Protein AF-A0A9D1IAF6-F1 (afdb_monomer)

Radius of gyration: 10.42 Å; Cα contacts (8 Å, |Δi|>4): 64; chains: 1; bounding box: 21×26×25 Å

pLDDT: mean 87.61, std 4.44, range [76.75, 94.94]

Secondary structure (DSSP, 8-state):
---TT-BGGGTTTSTTHHHHHHHHHSS---HHHHHHTTTSBHHHHHHHTT--HHHHHHHHHHHHH-

Organism: NCBI:txid2840963

Mean predicted aligned error: 3.55 Å

Foldseek 3Di:
DADQQDFLLVLLPPPCPQVLVCVLLVDRDDSVNSVVRRGPGLNRVCVVSVHDPVSSVVSRVVSVVD

Structure (mmCIF, N/CA/C/O backbone):
data_AF-A0A9D1IAF6-F1
#
_entry.id   AF-A0A9D1IAF6-F1
#
loop_
_atom_site.group_PDB
_atom_site.id
_atom_site.type_symbol
_atom_site.label_atom_id
_atom_site.label_alt_id
_atom_site.label_comp_id
_atom_site.label_asym_id
_atom_site.label_entity_id
_atom_site.label_seq_id
_atom_site.pdbx_PDB_ins_code
_atom_site.Cartn_x
_atom_site.Cartn_y
_atom_site.Cartn_z
_atom_site.occupancy
_atom_site.B_iso_or_equiv
_atom_site.auth_seq_id
_atom_site.auth_comp_id
_atom_site.auth_asym_id
_atom_site.auth_atom_id
_atom_site.pdbx_PDB_model_num
AT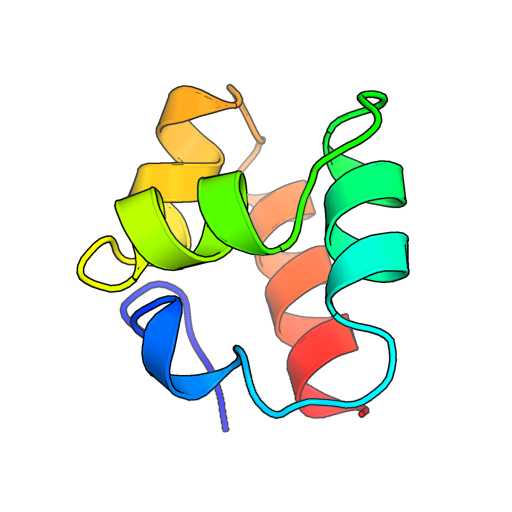OM 1 N N . MET A 1 1 ? -1.574 -14.398 0.188 1.00 85.94 1 MET A N 1
ATOM 2 C CA . MET A 1 1 ? -1.816 -13.375 1.224 1.00 85.94 1 MET A CA 1
ATOM 3 C C . MET A 1 1 ? -0.619 -12.443 1.280 1.00 85.94 1 MET A C 1
ATOM 5 O O . MET A 1 1 ? 0.503 -12.923 1.403 1.00 85.94 1 MET A O 1
ATOM 9 N N . PHE A 1 2 ? -0.852 -11.143 1.140 1.00 91.00 2 PHE A N 1
ATOM 10 C CA . PHE A 1 2 ? 0.146 -10.085 1.253 1.00 91.00 2 PHE A CA 1
ATOM 11 C C . PHE A 1 2 ? 0.487 -9.802 2.720 1.00 91.00 2 PHE A C 1
ATOM 13 O O . PHE A 1 2 ? -0.334 -10.008 3.614 1.00 91.00 2 PHE A O 1
ATOM 20 N N . HIS A 1 3 ? 1.702 -9.324 2.966 1.00 93.44 3 HIS A N 1
ATOM 21 C CA . HIS A 1 3 ? 2.238 -8.999 4.284 1.00 93.44 3 HIS A CA 1
ATOM 22 C C . HIS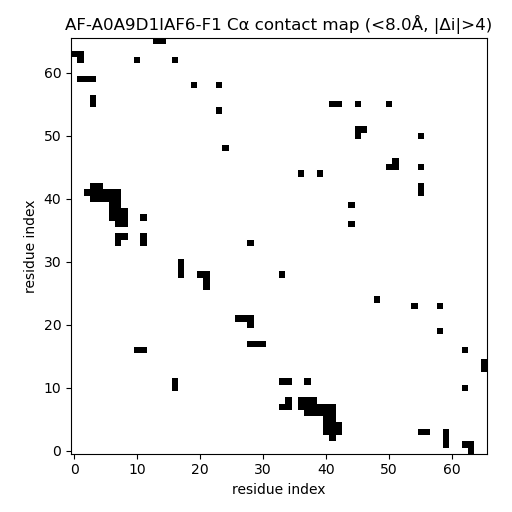 A 1 3 ? 3.257 -7.854 4.175 1.00 93.44 3 HIS A C 1
ATOM 24 O O . HIS A 1 3 ? 3.611 -7.398 3.095 1.00 93.44 3 HIS A O 1
ATOM 30 N N . GLU A 1 4 ? 3.789 -7.384 5.297 1.00 91.19 4 GLU A N 1
ATOM 31 C CA . GLU A 1 4 ? 4.672 -6.206 5.350 1.00 91.19 4 GLU A CA 1
ATOM 32 C C . GLU A 1 4 ? 5.967 -6.307 4.513 1.00 91.19 4 GLU A C 1
ATOM 34 O O . GLU A 1 4 ? 6.527 -5.284 4.118 1.00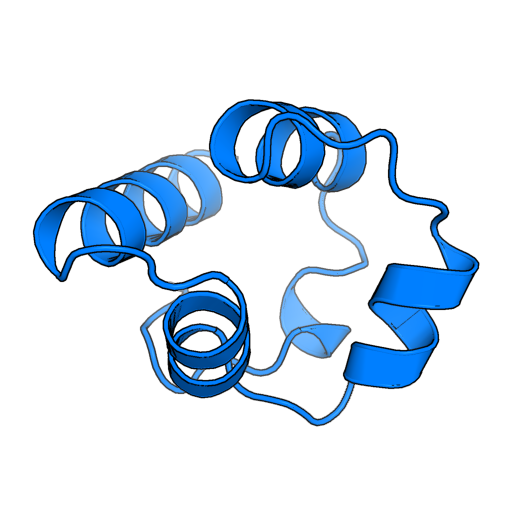 91.19 4 GLU A O 1
ATOM 39 N N . ASN A 1 5 ? 6.424 -7.528 4.217 1.00 94.94 5 ASN A N 1
ATOM 40 C CA . ASN A 1 5 ? 7.605 -7.795 3.384 1.00 94.94 5 ASN A CA 1
ATOM 41 C C . ASN A 1 5 ? 7.251 -8.057 1.910 1.00 94.94 5 ASN A C 1
ATOM 43 O O . ASN A 1 5 ? 8.159 -8.230 1.097 1.00 94.94 5 ASN A O 1
ATOM 47 N N . THR A 1 6 ? 5.962 -8.074 1.557 1.00 93.50 6 THR A N 1
ATOM 48 C CA . THR A 1 6 ? 5.504 -8.100 0.165 1.00 93.50 6 THR A CA 1
ATOM 49 C C . THR A 1 6 ? 6.061 -6.885 -0.562 1.00 93.50 6 THR A C 1
ATOM 51 O O . THR A 1 6 ? 6.027 -5.763 -0.045 1.00 93.50 6 THR A O 1
ATOM 54 N N . ARG A 1 7 ? 6.597 -7.102 -1.761 1.00 93.56 7 ARG A N 1
ATOM 55 C CA . ARG A 1 7 ? 7.111 -6.026 -2.605 1.00 93.56 7 ARG A CA 1
ATOM 56 C C . ARG A 1 7 ? 5.973 -5.351 -3.349 1.00 93.56 7 ARG A C 1
ATOM 58 O O . ARG A 1 7 ? 5.038 -6.010 -3.793 1.00 93.56 7 ARG A O 1
ATOM 65 N N . VAL A 1 8 ? 6.096 -4.049 -3.586 1.00 90.50 8 VAL A N 1
ATOM 66 C CA . VAL A 1 8 ? 5.066 -3.274 -4.296 1.00 90.50 8 VAL A CA 1
ATOM 67 C C . VAL A 1 8 ? 4.739 -3.883 -5.665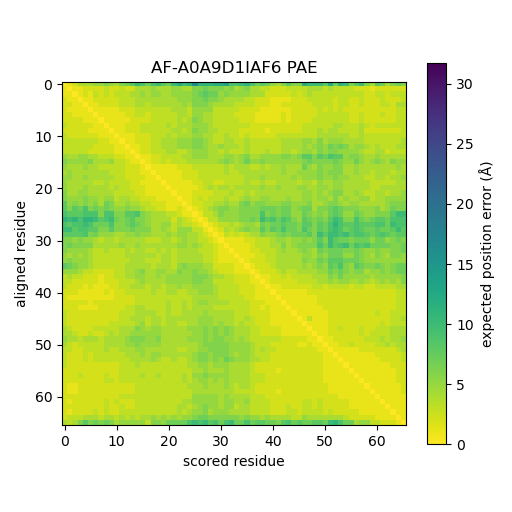 1.00 90.50 8 VAL A C 1
ATOM 69 O O . VAL A 1 8 ? 3.574 -3.951 -6.037 1.00 90.50 8 VAL A O 1
ATOM 72 N N . ARG A 1 9 ? 5.728 -4.417 -6.398 1.00 92.75 9 ARG A N 1
ATOM 73 C CA . ARG A 1 9 ? 5.507 -5.097 -7.691 1.00 92.75 9 ARG A CA 1
ATOM 74 C C . ARG A 1 9 ? 4.494 -6.238 -7.641 1.00 92.75 9 ARG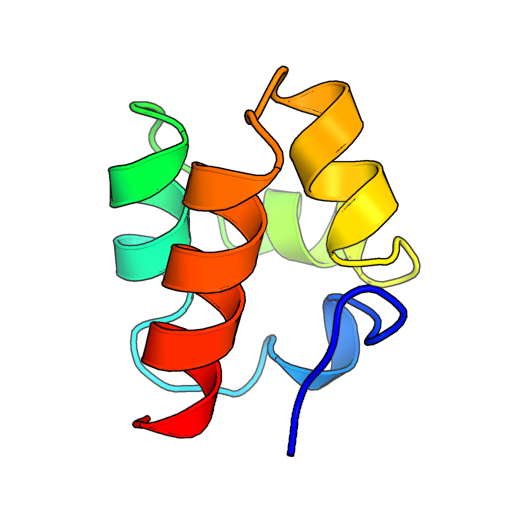 A C 1
ATOM 76 O O . ARG A 1 9 ? 3.840 -6.504 -8.642 1.00 92.75 9 ARG A O 1
ATOM 83 N N . GLU A 1 10 ? 4.375 -6.895 -6.493 1.00 92.19 10 GLU A N 1
ATOM 84 C CA . GLU A 1 10 ? 3.464 -8.018 -6.285 1.00 92.19 10 GLU A CA 1
ATOM 85 C C . GLU A 1 10 ? 2.016 -7.552 -6.115 1.00 92.19 10 GLU A C 1
ATOM 87 O O . GLU A 1 10 ? 1.118 -8.364 -6.261 1.00 92.19 10 GLU A O 1
ATOM 92 N N . ILE A 1 11 ? 1.777 -6.260 -5.869 1.00 89.25 11 ILE A N 1
ATOM 93 C CA . ILE A 1 11 ? 0.436 -5.672 -5.724 1.00 89.25 11 ILE A CA 1
ATOM 94 C C . ILE A 1 11 ? 0.098 -4.657 -6.827 1.00 89.25 11 ILE A C 1
ATOM 96 O O . ILE A 1 11 ? -1.036 -4.200 -6.911 1.00 89.25 11 ILE A O 1
ATOM 100 N N . LEU A 1 12 ? 1.047 -4.316 -7.713 1.00 87.81 12 LEU A N 1
ATOM 101 C CA . LEU A 1 12 ? 0.832 -3.353 -8.811 1.00 87.81 12 LEU A CA 1
ATOM 102 C C . LEU A 1 12 ? -0.275 -3.768 -9.789 1.00 87.81 12 LEU A C 1
ATOM 104 O O . LEU A 1 12 ? -0.812 -2.915 -10.491 1.00 87.81 12 LEU A O 1
ATOM 108 N N . HIS A 1 13 ? -0.561 -5.064 -9.891 1.00 86.38 13 HIS A N 1
ATOM 109 C CA . HIS A 1 13 ? -1.578 -5.592 -10.796 1.00 86.38 13 HIS A CA 1
ATOM 110 C C . HIS A 1 13 ? -2.985 -5.579 -10.184 1.00 86.38 13 HIS A C 1
ATOM 112 O O . HIS A 1 13 ? -3.948 -5.832 -10.906 1.00 86.38 13 HIS A O 1
ATOM 118 N N . LEU A 1 14 ? -3.113 -5.307 -8.879 1.00 87.19 14 LEU A N 1
ATOM 119 C CA . LEU A 1 14 ? -4.404 -5.332 -8.205 1.00 87.19 14 LEU A CA 1
ATOM 120 C C . LEU A 1 14 ? -5.280 -4.163 -8.677 1.00 87.19 14 LEU A C 1
ATOM 122 O O . LEU A 1 14 ? -4.816 -3.014 -8.719 1.00 87.19 14 LEU A O 1
ATOM 126 N N . PRO A 1 15 ? -6.557 -4.420 -9.003 1.00 84.38 15 PRO A N 1
ATOM 127 C CA . PRO A 1 15 ? -7.492 -3.353 -9.319 1.00 84.38 15 PRO A CA 1
ATOM 128 C C . PRO A 1 15 ? -7.680 -2.458 -8.088 1.00 84.38 15 PRO A C 1
ATOM 130 O O . PRO A 1 15 ? -7.815 -2.935 -6.968 1.00 84.38 15 PRO A O 1
ATOM 133 N N . GLY A 1 16 ? -7.666 -1.138 -8.282 1.00 84.00 16 GLY A N 1
ATOM 134 C CA . GLY A 1 16 ? -7.876 -0.189 -7.182 1.00 84.00 16 GLY A CA 1
ATOM 135 C C . GLY A 1 16 ? -6.656 0.084 -6.292 1.00 84.00 16 GLY A C 1
ATOM 136 O O . GLY A 1 16 ? -6.775 0.871 -5.354 1.00 84.00 16 GLY A O 1
ATOM 137 N N . ILE A 1 17 ? -5.470 -0.458 -6.610 1.00 84.56 17 ILE A N 1
ATOM 138 C CA . ILE A 1 17 ? -4.242 -0.197 -5.835 1.00 84.56 17 ILE A CA 1
ATOM 139 C C . ILE A 1 17 ? -3.886 1.294 -5.750 1.00 84.56 17 ILE A C 1
ATOM 141 O O . ILE A 1 17 ? -3.437 1.773 -4.715 1.00 84.56 17 ILE A O 1
ATOM 145 N N . LEU A 1 18 ? -4.110 2.047 -6.827 1.00 83.25 18 LEU A N 1
ATOM 146 C CA . LEU A 1 18 ? -3.859 3.488 -6.863 1.00 83.25 18 LEU A CA 1
ATOM 147 C C . LEU A 1 18 ? -4.761 4.243 -5.871 1.00 83.25 18 LEU A C 1
ATOM 149 O O . LEU A 1 18 ? -4.212 4.834 -4.943 1.00 83.25 18 LEU A O 1
ATOM 153 N N . PRO A 1 19 ? -6.105 4.167 -5.985 1.00 86.19 19 PRO A N 1
ATOM 154 C CA . PRO A 1 19 ? -7.018 4.752 -5.002 1.00 86.19 19 PRO A CA 1
ATOM 155 C C . PRO A 1 19 ? -6.705 4.356 -3.558 1.00 86.19 19 PRO A C 1
ATOM 157 O O . PRO A 1 19 ? -6.765 5.199 -2.663 1.00 86.19 19 PRO A O 1
ATOM 160 N N . LEU A 1 20 ? -6.338 3.089 -3.334 1.00 85.44 20 LEU A N 1
ATOM 161 C CA . LEU A 1 20 ? -5.956 2.595 -2.018 1.00 85.44 20 LEU A CA 1
ATOM 162 C C . LEU A 1 20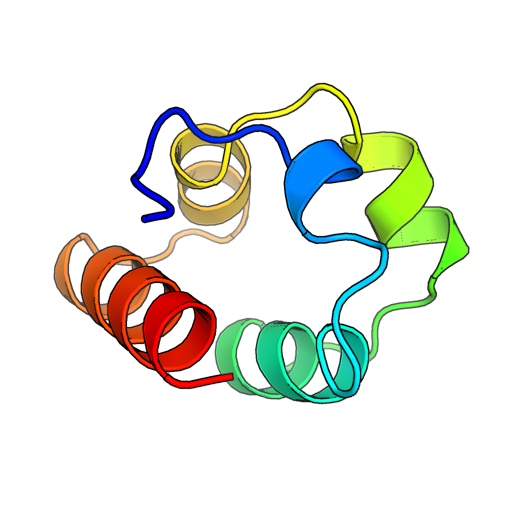 ? -4.750 3.368 -1.478 1.00 85.44 20 LEU A C 1
ATOM 164 O O . LEU A 1 20 ? -4.811 3.957 -0.405 1.00 85.44 20 LEU A O 1
ATOM 168 N N . VAL A 1 21 ? -3.650 3.428 -2.226 1.00 81.00 21 VAL A N 1
ATOM 169 C CA . VAL A 1 21 ? -2.441 4.113 -1.753 1.00 81.00 21 VAL A CA 1
ATOM 170 C C . VAL A 1 21 ? -2.670 5.629 -1.637 1.00 81.00 21 VAL A C 1
ATOM 172 O O . VAL A 1 21 ? -2.166 6.255 -0.704 1.00 81.00 21 VAL A O 1
ATOM 175 N N . GLU A 1 22 ? -3.473 6.236 -2.513 1.00 86.06 22 GLU A N 1
ATOM 176 C CA . GLU A 1 22 ? -3.845 7.656 -2.413 1.00 86.06 22 GLU A CA 1
ATOM 177 C C . GLU A 1 22 ? -4.623 7.964 -1.122 1.00 86.06 22 GLU A C 1
ATOM 179 O O . GLU A 1 22 ? -4.304 8.940 -0.438 1.00 86.06 22 GLU A O 1
ATOM 184 N N . LYS A 1 23 ? -5.570 7.097 -0.727 1.00 85.69 23 LYS A N 1
ATOM 185 C CA . LYS A 1 23 ? -6.334 7.202 0.532 1.00 85.69 23 LYS A CA 1
ATOM 186 C C . LYS A 1 23 ? -5.413 7.260 1.755 1.00 85.69 23 LYS A C 1
ATOM 188 O O . LYS A 1 23 ? -5.624 8.088 2.636 1.00 85.69 23 LYS A O 1
ATOM 193 N N . TYR A 1 24 ? -4.375 6.423 1.798 1.00 79.69 24 TYR A N 1
ATOM 194 C CA . TYR A 1 24 ? -3.474 6.321 2.956 1.00 79.69 24 TYR A CA 1
ATOM 195 C C . TYR A 1 24 ? -2.291 7.294 2.938 1.00 79.69 24 TYR A C 1
ATOM 197 O O . TYR A 1 24 ? -1.669 7.535 3.973 1.00 79.69 24 TYR A O 1
ATOM 205 N N . THR A 1 25 ? -1.952 7.862 1.783 1.00 76.75 25 THR A N 1
ATOM 206 C CA . THR A 1 25 ? -0.894 8.881 1.683 1.00 76.75 25 THR A CA 1
ATOM 207 C C . THR A 1 25 ? -1.420 10.306 1.719 1.00 76.75 25 THR A C 1
ATOM 209 O O . THR A 1 25 ? -0.634 11.229 1.933 1.00 76.75 25 THR A O 1
ATOM 212 N N . GLY A 1 26 ? -2.719 10.505 1.470 1.00 78.12 26 GLY A N 1
ATOM 213 C CA . GLY A 1 26 ? -3.308 11.830 1.266 1.00 78.12 26 GLY A CA 1
ATOM 214 C C . GLY A 1 26 ? -2.734 12.554 0.043 1.00 78.12 26 GLY A C 1
ATOM 215 O O . GLY A 1 26 ? -2.925 13.758 -0.112 1.00 78.12 26 GLY A O 1
ATOM 216 N N . LYS A 1 27 ? -1.993 11.843 -0.816 1.00 78.56 27 LYS A N 1
ATOM 217 C CA . LYS A 1 27 ? -1.317 12.387 -1.991 1.00 78.56 27 LYS A CA 1
ATOM 218 C C . LYS A 1 27 ? -1.816 11.663 -3.222 1.00 78.56 27 LYS A C 1
ATOM 220 O O . LYS A 1 27 ? -1.904 10.440 -3.229 1.00 78.56 27 LYS A O 1
ATOM 225 N N . ARG A 1 28 ? -2.060 12.423 -4.289 1.00 81.19 28 ARG A N 1
ATOM 226 C CA . ARG A 1 28 ? -2.245 11.829 -5.611 1.00 81.19 28 ARG A CA 1
ATOM 227 C C . ARG A 1 28 ? -0.952 11.163 -6.052 1.00 81.19 28 ARG A C 1
ATOM 229 O O . ARG A 1 28 ? 0.104 11.800 -6.056 1.00 81.19 28 ARG A O 1
ATOM 236 N N . LEU A 1 29 ? -1.039 9.894 -6.419 1.00 78.69 29 LEU A N 1
ATOM 237 C CA . LEU A 1 29 ? 0.097 9.085 -6.830 1.00 78.69 29 LEU A CA 1
ATOM 238 C C . LEU A 1 29 ? -0.115 8.615 -8.256 1.00 78.69 29 LEU A C 1
ATOM 240 O O . LEU A 1 29 ? -1.196 8.197 -8.649 1.00 78.69 29 LEU A O 1
ATOM 244 N N . SER A 1 30 ? 0.948 8.676 -9.051 1.00 84.19 30 SER A N 1
ATOM 245 C CA . SER A 1 30 ? 0.918 8.101 -10.390 1.00 84.19 30 SER A CA 1
ATOM 246 C C . SER A 1 30 ? 1.324 6.630 -10.342 1.00 84.19 30 SER A C 1
ATOM 248 O O . SER A 1 30 ? 2.124 6.213 -9.498 1.00 84.19 30 SER A O 1
ATOM 250 N N . MET A 1 31 ? 0.856 5.846 -11.315 1.00 82.31 31 MET A N 1
ATOM 251 C CA . MET A 1 31 ? 1.314 4.463 -11.464 1.00 82.31 31 MET A CA 1
ATOM 252 C C . MET A 1 31 ? 2.830 4.384 -11.694 1.00 82.31 31 MET A C 1
ATOM 254 O O . MET A 1 31 ? 3.475 3.424 -11.280 1.00 82.31 31 MET A O 1
ATOM 258 N N . SER A 1 32 ? 3.421 5.407 -12.317 1.00 83.88 32 SER A N 1
ATOM 259 C CA . SER A 1 32 ? 4.871 5.527 -12.490 1.00 83.88 32 SER A CA 1
ATOM 260 C C . SER A 1 32 ? 5.594 5.643 -11.148 1.00 83.88 32 SER A C 1
ATOM 262 O O . SER A 1 32 ? 6.605 4.977 -10.944 1.00 83.88 32 SER A O 1
ATOM 264 N N . THR A 1 33 ? 5.048 6.408 -10.200 1.00 81.75 33 THR A N 1
ATOM 265 C CA . THR A 1 33 ? 5.599 6.541 -8.843 1.00 81.75 33 THR A CA 1
ATOM 266 C C . THR A 1 33 ? 5.567 5.206 -8.097 1.00 81.75 33 THR A C 1
ATOM 268 O O . THR A 1 33 ? 6.569 4.804 -7.508 1.00 81.75 33 THR A O 1
ATOM 271 N N . LEU A 1 34 ? 4.456 4.468 -8.187 1.00 81.50 34 LEU A N 1
ATOM 272 C CA . LEU A 1 34 ? 4.358 3.118 -7.620 1.00 81.50 34 LEU A CA 1
ATOM 273 C C . LEU A 1 34 ? 5.352 2.144 -8.274 1.00 81.50 34 LEU A C 1
ATOM 275 O O . LEU A 1 34 ? 5.993 1.354 -7.583 1.00 81.50 34 LEU A O 1
ATOM 279 N N . LYS A 1 35 ? 5.536 2.232 -9.598 1.00 85.44 35 LYS A N 1
ATOM 280 C CA . LYS A 1 35 ? 6.517 1.426 -10.343 1.00 85.44 35 LYS A CA 1
ATOM 281 C C . LYS A 1 35 ? 7.964 1.745 -9.962 1.00 85.44 35 LYS A C 1
ATOM 283 O O . LYS A 1 35 ? 8.776 0.828 -9.909 1.00 85.44 35 LYS A O 1
ATOM 288 N N . MET A 1 36 ? 8.302 2.996 -9.646 1.00 86.12 36 MET A N 1
ATOM 289 C CA . MET A 1 36 ? 9.637 3.338 -9.128 1.00 86.12 36 MET A CA 1
ATOM 290 C C . MET A 1 36 ? 9.908 2.658 -7.779 1.00 86.12 36 MET A C 1
ATOM 292 O O . MET A 1 36 ? 11.012 2.179 -7.533 1.00 86.12 36 MET A O 1
ATOM 296 N N . GLY A 1 37 ? 8.879 2.547 -6.936 1.00 85.12 37 GLY A N 1
ATOM 297 C CA . GLY A 1 37 ? 8.922 1.822 -5.666 1.00 85.12 37 GLY A CA 1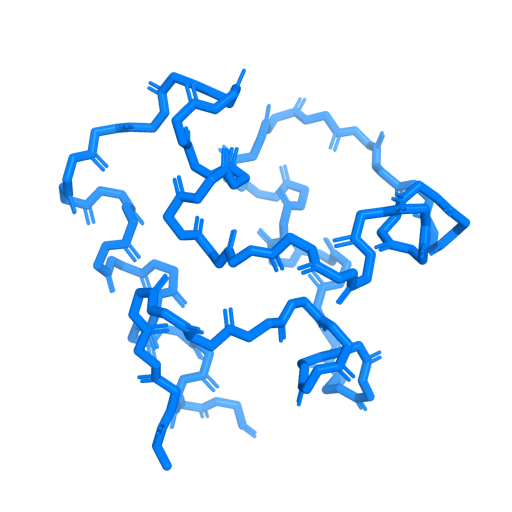
ATOM 298 C C . GLY A 1 37 ? 8.730 0.305 -5.780 1.00 85.12 37 GLY A C 1
ATOM 299 O O . GLY A 1 37 ? 8.653 -0.357 -4.752 1.00 85.12 37 GLY A O 1
ATOM 300 N N . ALA A 1 38 ? 8.664 -0.271 -6.986 1.00 88.31 38 ALA A N 1
ATOM 301 C CA . ALA A 1 38 ? 8.256 -1.662 -7.228 1.00 88.31 38 ALA A CA 1
ATOM 302 C C . ALA A 1 38 ? 9.052 -2.716 -6.432 1.00 88.31 38 ALA A C 1
ATOM 304 O O . ALA A 1 38 ? 8.514 -3.765 -6.073 1.00 88.31 38 ALA A O 1
ATOM 305 N N . ASN A 1 39 ? 10.332 -2.453 -6.161 1.00 93.00 39 ASN A N 1
ATOM 306 C CA . ASN A 1 39 ? 11.203 -3.366 -5.416 1.00 93.00 39 ASN A CA 1
ATOM 307 C C . ASN A 1 39 ? 11.222 -3.110 -3.900 1.00 93.00 39 ASN A C 1
ATOM 309 O O . ASN A 1 39 ? 11.801 -3.914 -3.170 1.00 93.00 39 ASN A O 1
ATOM 313 N N . LEU A 1 40 ? 10.599 -2.027 -3.430 1.00 92.00 40 LEU A N 1
ATOM 314 C CA . LEU A 1 40 ? 10.446 -1.738 -2.007 1.00 92.00 40 LEU A CA 1
ATOM 315 C C . LEU A 1 40 ? 9.375 -2.646 -1.404 1.00 92.00 40 LEU A C 1
ATOM 317 O O . LEU A 1 40 ? 8.438 -3.063 -2.090 1.00 92.00 40 LEU A O 1
ATOM 321 N N . THR A 1 41 ? 9.507 -2.944 -0.115 1.00 93.69 41 THR A N 1
ATOM 322 C CA . THR A 1 41 ? 8.463 -3.651 0.631 1.00 93.69 41 THR A CA 1
ATOM 323 C C . THR A 1 41 ? 7.380 -2.682 1.090 1.00 93.69 41 THR A C 1
ATOM 325 O O . THR A 1 41 ? 7.627 -1.478 1.219 1.00 93.69 41 THR A O 1
ATOM 328 N N . LEU A 1 42 ? 6.189 -3.202 1.395 1.00 90.69 42 LEU A N 1
ATOM 329 C CA . LEU A 1 42 ? 5.111 -2.403 1.985 1.00 90.69 42 LEU A CA 1
ATOM 330 C C . LEU A 1 42 ? 5.554 -1.713 3.279 1.00 90.69 42 LEU A C 1
ATOM 332 O O . LEU A 1 42 ? 5.227 -0.549 3.492 1.00 90.69 42 LEU A O 1
ATOM 336 N N . ARG A 1 43 ? 6.372 -2.383 4.101 1.00 93.19 43 ARG A N 1
ATOM 337 C CA . ARG A 1 43 ? 6.990 -1.783 5.288 1.00 93.19 43 ARG A CA 1
ATOM 338 C C . ARG A 1 43 ? 7.884 -0.597 4.931 1.00 93.19 43 ARG A C 1
ATOM 340 O O . ARG A 1 43 ? 7.783 0.445 5.568 1.00 93.19 43 ARG A O 1
ATOM 347 N N . THR A 1 44 ? 8.761 -0.731 3.934 1.00 92.12 44 THR A N 1
ATOM 348 C CA . THR A 1 44 ? 9.657 0.363 3.526 1.00 92.12 44 THR A CA 1
ATOM 349 C C . THR A 1 44 ? 8.873 1.562 3.004 1.00 92.12 44 THR A C 1
ATOM 351 O O . THR A 1 44 ? 9.179 2.695 3.369 1.00 92.12 44 THR A O 1
ATOM 354 N N . VAL A 1 45 ? 7.841 1.315 2.194 1.00 87.25 45 VAL A N 1
ATOM 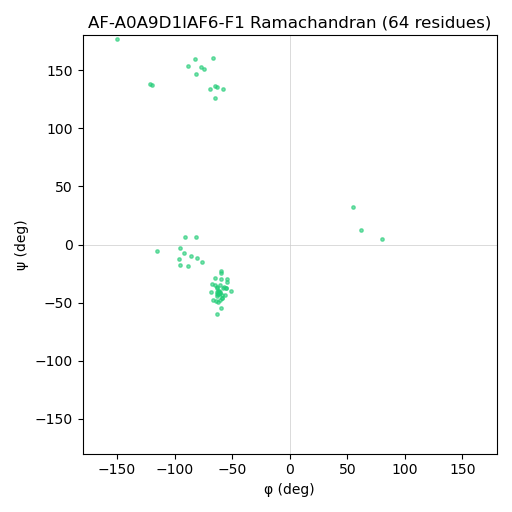355 C CA . VAL A 1 45 ? 6.945 2.362 1.692 1.00 87.25 45 VAL A CA 1
ATOM 356 C C . VAL A 1 45 ? 6.206 3.038 2.844 1.00 87.25 45 VAL A C 1
ATOM 358 O O . VAL A 1 45 ? 6.259 4.259 2.956 1.00 87.25 45 VAL A O 1
ATOM 361 N N . GLY A 1 46 ? 5.603 2.260 3.747 1.00 88.56 46 GLY A N 1
ATOM 362 C CA . GLY A 1 46 ? 4.914 2.792 4.919 1.00 88.56 46 GLY A CA 1
ATOM 363 C C . GLY A 1 46 ? 5.825 3.631 5.813 1.00 88.56 46 GLY A C 1
ATOM 364 O O . GLY A 1 46 ? 5.458 4.740 6.184 1.00 88.56 46 GLY A O 1
ATOM 365 N N . ASN A 1 47 ? 7.051 3.174 6.072 1.00 89.56 47 ASN A N 1
ATOM 366 C CA . ASN A 1 47 ? 8.034 3.936 6.845 1.00 89.56 47 ASN A CA 1
ATOM 367 C C . ASN A 1 47 ? 8.391 5.274 6.176 1.00 89.56 47 ASN A C 1
ATOM 369 O O . ASN A 1 47 ? 8.476 6.291 6.858 1.00 89.56 47 ASN A O 1
ATOM 373 N N . HIS A 1 48 ? 8.579 5.291 4.851 1.00 86.62 48 HIS A N 1
ATOM 374 C CA . HIS A 1 48 ? 8.869 6.519 4.099 1.00 86.62 48 HIS A CA 1
ATOM 375 C C . HIS A 1 48 ? 7.702 7.516 4.124 1.00 86.62 48 HIS A C 1
ATOM 377 O O . HIS A 1 48 ? 7.900 8.725 4.055 1.00 86.62 48 HIS A O 1
ATOM 383 N N . LEU A 1 49 ? 6.480 7.002 4.243 1.00 84.44 49 LEU A N 1
ATOM 384 C CA . LEU A 1 49 ? 5.251 7.783 4.342 1.00 84.44 49 LEU A CA 1
ATOM 385 C C . LEU A 1 49 ? 4.862 8.094 5.794 1.00 84.44 49 LEU A C 1
ATOM 387 O O . LEU A 1 49 ? 3.790 8.646 6.025 1.00 84.44 49 LEU A O 1
ATOM 391 N N . HIS A 1 50 ? 5.721 7.753 6.761 1.00 87.12 50 HIS A N 1
ATOM 392 C CA . HIS A 1 50 ? 5.471 7.899 8.195 1.00 87.12 50 HIS A CA 1
ATOM 393 C C . HIS A 1 50 ? 4.180 7.211 8.673 1.00 87.12 50 HIS A C 1
ATOM 395 O O . HIS A 1 50 ? 3.535 7.668 9.616 1.00 87.12 50 HIS A O 1
ATOM 401 N N . TRP A 1 51 ? 3.798 6.101 8.038 1.00 88.69 51 TRP A N 1
ATOM 402 C CA . TRP A 1 51 ? 2.668 5.295 8.482 1.00 88.69 51 TRP A CA 1
ATOM 403 C C . TRP A 1 51 ? 2.945 4.677 9.847 1.00 88.69 51 TRP A C 1
ATOM 405 O O . TRP A 1 51 ? 4.011 4.115 10.112 1.00 88.69 51 TRP A O 1
ATOM 415 N N . THR A 1 52 ? 1.936 4.725 10.708 1.00 90.88 52 THR A N 1
ATOM 416 C CA . THR A 1 52 ? 1.924 3.938 11.937 1.00 90.88 52 THR A CA 1
ATOM 417 C C . THR A 1 52 ? 1.828 2.447 11.613 1.00 90.88 52 THR A C 1
ATOM 419 O O . THR A 1 52 ? 1.366 2.036 10.545 1.00 90.88 52 THR A O 1
ATOM 422 N N . ARG A 1 53 ? 2.203 1.601 12.578 1.00 91.06 53 ARG A N 1
ATOM 423 C CA . ARG A 1 53 ? 2.041 0.147 12.444 1.00 91.06 53 ARG A CA 1
ATOM 424 C C . ARG A 1 53 ? 0.584 -0.248 12.183 1.00 91.06 53 ARG A C 1
ATOM 426 O O . ARG A 1 53 ? 0.360 -1.172 11.412 1.00 91.06 53 ARG A O 1
ATOM 433 N N . ALA A 1 54 ? -0.379 0.447 12.793 1.00 91.50 54 ALA A N 1
ATOM 434 C CA . ALA A 1 54 ? -1.805 0.200 12.583 1.00 91.50 54 ALA A CA 1
ATOM 435 C C . ALA A 1 54 ? -2.217 0.486 11.132 1.00 91.50 54 ALA A C 1
ATOM 437 O O . ALA A 1 54 ? -2.772 -0.390 10.481 1.00 91.50 54 ALA A O 1
ATOM 438 N N . GLN A 1 55 ? -1.829 1.644 10.590 1.00 89.81 55 GLN A N 1
ATOM 439 C CA . GLN A 1 55 ? -2.109 2.004 9.194 1.00 89.81 55 GLN A CA 1
ATOM 440 C C . GLN A 1 55 ? -1.487 1.016 8.201 1.00 89.81 55 GLN A C 1
ATOM 442 O O . GLN A 1 55 ? -2.134 0.619 7.237 1.00 89.81 55 GLN A O 1
ATOM 447 N N . LEU A 1 56 ? -0.252 0.562 8.448 1.00 90.81 56 LEU A N 1
ATOM 448 C CA . LEU A 1 56 ? 0.368 -0.468 7.612 1.00 90.81 56 LEU A CA 1
ATOM 449 C C . LEU A 1 56 ? -0.429 -1.784 7.641 1.00 90.81 56 LEU A C 1
ATOM 451 O O . LEU A 1 56 ? -0.573 -2.428 6.605 1.00 90.81 56 LEU A O 1
ATOM 455 N N . GLN A 1 57 ? -0.942 -2.189 8.806 1.00 92.81 57 GLN A N 1
ATOM 456 C CA . GLN A 1 57 ? -1.769 -3.393 8.923 1.00 92.81 57 GLN A CA 1
ATOM 457 C C . GLN A 1 57 ? -3.127 -3.228 8.237 1.00 92.81 57 GLN A C 1
ATOM 459 O O . GLN A 1 57 ? -3.539 -4.146 7.537 1.00 92.81 57 GLN A O 1
ATOM 464 N N . GLU A 1 58 ? -3.779 -2.071 8.363 1.00 91.88 58 GLU A N 1
ATOM 465 C CA . GLU A 1 58 ? -5.028 -1.773 7.650 1.00 91.88 58 GLU A CA 1
ATOM 466 C C . GLU A 1 58 ? -4.844 -1.863 6.131 1.00 91.88 58 GLU A C 1
ATOM 468 O O . GLU A 1 58 ? -5.611 -2.548 5.461 1.00 91.88 58 GLU A O 1
ATOM 473 N N . VAL A 1 59 ? -3.774 -1.268 5.587 1.00 89.56 59 VAL A N 1
ATOM 474 C CA . VAL A 1 59 ? -3.447 -1.374 4.155 1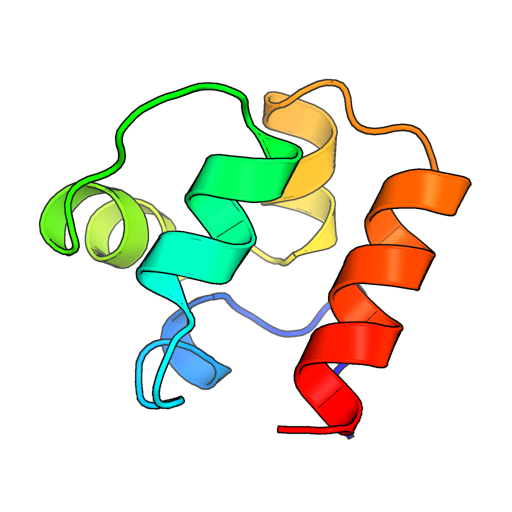.00 89.56 59 VAL A CA 1
ATOM 475 C C . VAL A 1 59 ? -3.252 -2.833 3.746 1.00 89.56 59 VAL A C 1
ATOM 477 O O . VAL A 1 59 ? -3.783 -3.263 2.729 1.00 89.56 59 VAL A O 1
ATOM 480 N N . ILE A 1 60 ? -2.508 -3.620 4.531 1.00 91.69 60 ILE A N 1
ATOM 481 C CA . ILE A 1 60 ? -2.297 -5.049 4.254 1.00 91.69 60 ILE A CA 1
ATOM 482 C C . ILE A 1 60 ? -3.619 -5.828 4.307 1.00 91.69 60 ILE A C 1
ATOM 484 O O . ILE A 1 60 ? -3.814 -6.741 3.506 1.00 91.69 60 ILE A O 1
ATOM 488 N N . GLN A 1 61 ? -4.526 -5.494 5.224 1.00 91.81 61 GLN A N 1
ATOM 489 C CA . GLN A 1 61 ? -5.844 -6.120 5.307 1.00 91.81 61 GLN A CA 1
ATOM 490 C C . GLN A 1 61 ? -6.710 -5.776 4.094 1.00 91.81 61 GLN A C 1
ATOM 492 O O . GLN A 1 61 ? -7.247 -6.694 3.479 1.00 91.81 61 GLN A O 1
ATOM 497 N N . GLU A 1 62 ? -6.784 -4.500 3.702 1.00 90.44 62 GLU A N 1
ATOM 498 C CA . GLU A 1 62 ? -7.516 -4.076 2.501 1.00 90.44 62 GLU A CA 1
ATOM 499 C C . GLU A 1 62 ? -6.938 -4.745 1.242 1.00 90.44 62 GLU A C 1
ATOM 501 O O . GLU A 1 62 ? -7.693 -5.273 0.434 1.00 90.44 62 GLU A O 1
ATOM 506 N N . LEU A 1 63 ? -5.608 -4.845 1.117 1.00 89.75 63 LEU A N 1
ATOM 507 C CA . LEU A 1 63 ? -4.953 -5.552 0.008 1.00 89.75 63 LEU A CA 1
ATOM 508 C C . LEU A 1 63 ? -5.312 -7.038 -0.073 1.00 89.75 63 LEU A C 1
ATOM 510 O O . LEU A 1 63 ? -5.348 -7.591 -1.163 1.00 89.75 63 LEU A O 1
ATOM 514 N N . ASN A 1 64 ? -5.517 -7.702 1.065 1.00 89.94 64 ASN A N 1
ATOM 515 C CA . ASN A 1 64 ? -5.887 -9.118 1.104 1.00 89.94 64 ASN A CA 1
ATOM 516 C C . ASN A 1 64 ? -7.383 -9.366 0.859 1.00 89.94 64 ASN A C 1
ATOM 518 O O . ASN A 1 64 ? -7.773 -10.522 0.703 1.00 89.94 64 ASN A O 1
ATOM 522 N N . ALA A 1 65 ? -8.203 -8.314 0.878 1.00 88.25 65 ALA A N 1
ATOM 523 C CA . ALA A 1 65 ? -9.636 -8.375 0.608 1.00 88.25 65 ALA A CA 1
ATOM 524 C C . ALA A 1 65 ? -9.995 -8.022 -0.850 1.00 88.25 65 ALA A C 1
ATOM 526 O O . ALA A 1 65 ? -11.138 -8.245 -1.249 1.00 88.25 65 ALA A O 1
ATOM 527 N N . LEU A 1 66 ? -9.041 -7.462 -1.608 1.00 83.44 66 LEU A N 1
ATOM 528 C CA . LEU A 1 66 ? -9.122 -7.209 -3.053 1.00 83.44 66 LEU A CA 1
ATOM 529 C C . LEU A 1 66 ? -8.858 -8.485 -3.862 1.00 83.44 66 LEU A C 1
ATOM 531 O O . LEU A 1 66 ? -9.524 -8.637 -4.910 1.00 83.44 66 LEU A O 1
#

Solvent-accessible surface area (backbone atoms only — not comparable to full-atom values): 3902 Å² total; per-residue (Å²): 131,68,51,58,76,39,35,40,57,82,47,69,82,47,84,62,46,59,63,52,51,24,68,78,65,78,40,93,70,53,73,65,60,53,57,75,44,22,84,38,26,46,45,57,52,30,56,77,68,68,47,49,74,64,57,50,49,50,52,37,51,55,62,61,73,108

Sequence (66 aa):
MFHENTRVREILHLPGILPLVEKYTGKRLSMSTLKMGANLTLRTVGNHLHWTRAQLQEVIQELNAL